Protein AF-G9FS18-F1 (afdb_monomer_lite)

Organism: Enterococcus faecium (NCBI:txid1352)

Foldseek 3Di:
DPDDQCALVNLVVLLVVLLCVLCVVVVVVVCVLCCQCPPVVHDDDPDDDFFVRNLVVLVVVLVSLVRSLCRSLVVLVVVCVVVVDCVRNVSNVVSNVVSVVVSVVSVVVSVVCVVPTGHDPPPPD

Structure (mmCIF, N/CA/C/O backbone):
data_AF-G9FS18-F1
#
_entry.id   AF-G9FS18-F1
#
loop_
_atom_site.group_PDB
_atom_site.id
_atom_site.type_symbol
_atom_site.label_atom_id
_atom_site.label_alt_id
_atom_site.label_comp_id
_atom_site.label_asym_id
_atom_site.label_entity_id
_atom_site.label_seq_id
_atom_site.pdbx_PDB_ins_code
_atom_site.Cartn_x
_atom_site.Cartn_y
_atom_site.Cartn_z
_atom_site.occupancy
_atom_site.B_iso_or_equiv
_atom_site.auth_seq_id
_atom_site.auth_comp_id
_atom_site.auth_asym_id
_atom_site.auth_atom_id
_atom_site.pdbx_PDB_model_num
ATOM 1 N N . MET A 1 1 ? 26.542 5.536 -26.018 1.00 36.78 1 MET A N 1
ATOM 2 C CA . MET A 1 1 ? 25.789 5.868 -24.787 1.00 36.78 1 MET A CA 1
ATOM 3 C C . MET A 1 1 ? 25.544 4.565 -24.049 1.00 36.78 1 MET A C 1
ATOM 5 O O . MET A 1 1 ? 24.843 3.717 -24.581 1.00 36.78 1 MET A O 1
ATOM 9 N N . ASN A 1 2 ? 26.198 4.351 -22.906 1.00 46.78 2 ASN A N 1
ATOM 10 C CA . ASN A 1 2 ? 26.086 3.102 -22.147 1.00 46.78 2 ASN A CA 1
ATOM 11 C C . ASN A 1 2 ? 24.679 3.015 -21.546 1.00 46.78 2 ASN A C 1
ATOM 13 O O . ASN A 1 2 ? 24.376 3.705 -20.576 1.00 46.78 2 ASN A O 1
ATOM 17 N N . GLY A 1 3 ? 23.795 2.237 -22.174 1.00 54.56 3 GLY A N 1
ATOM 18 C CA . GLY A 1 3 ? 22.431 2.044 -21.699 1.00 54.56 3 GLY A CA 1
ATOM 19 C C . GLY A 1 3 ? 22.445 1.296 -20.370 1.00 54.56 3 GLY A C 1
ATOM 20 O O . GLY A 1 3 ? 22.712 0.100 -20.346 1.00 54.56 3 GLY A O 1
ATOM 21 N N . ALA A 1 4 ? 22.154 1.991 -19.269 1.00 62.00 4 ALA A N 1
ATOM 22 C CA . ALA A 1 4 ? 22.033 1.370 -17.956 1.00 62.00 4 ALA A CA 1
ATOM 23 C C . ALA A 1 4 ? 20.945 0.283 -17.990 1.00 62.00 4 ALA A C 1
ATOM 25 O O . ALA A 1 4 ? 19.835 0.513 -18.476 1.00 62.00 4 ALA A O 1
ATOM 26 N N . THR A 1 5 ? 21.266 -0.925 -17.540 1.00 63.16 5 THR A N 1
ATOM 27 C CA . THR A 1 5 ? 20.298 -2.020 -17.407 1.00 63.16 5 THR A CA 1
ATOM 28 C C . THR A 1 5 ? 19.296 -1.668 -16.310 1.00 63.16 5 THR A C 1
ATOM 30 O O . THR A 1 5 ? 19.699 -1.296 -15.205 1.00 63.16 5 THR A O 1
ATOM 33 N N . ALA A 1 6 ? 17.995 -1.772 -16.596 1.00 66.00 6 ALA A N 1
ATOM 34 C CA . ALA A 1 6 ? 16.957 -1.523 -15.603 1.00 66.00 6 ALA A CA 1
ATOM 35 C C . ALA A 1 6 ? 16.918 -2.680 -14.596 1.00 66.00 6 ALA A C 1
ATOM 37 O O . ALA A 1 6 ? 16.221 -3.674 -14.761 1.00 66.00 6 ALA A O 1
ATOM 38 N N . ALA A 1 7 ? 17.725 -2.550 -13.546 1.00 75.94 7 ALA A N 1
ATOM 39 C CA . ALA A 1 7 ? 17.814 -3.529 -12.472 1.00 75.94 7 ALA A CA 1
ATOM 40 C C . ALA A 1 7 ? 16.684 -3.363 -11.440 1.00 75.94 7 ALA A C 1
ATOM 42 O O . ALA A 1 7 ? 16.104 -2.284 -11.298 1.00 75.94 7 ALA A O 1
ATOM 43 N N . THR A 1 8 ? 16.451 -4.407 -10.642 1.00 81.88 8 THR A N 1
ATOM 44 C CA . THR A 1 8 ? 15.438 -4.477 -9.573 1.00 81.88 8 THR A CA 1
ATOM 45 C C . THR A 1 8 ? 15.358 -3.240 -8.661 1.00 81.88 8 THR A C 1
ATOM 47 O O . THR A 1 8 ? 14.240 -2.814 -8.370 1.00 81.88 8 THR A O 1
ATOM 50 N N . PRO A 1 9 ? 16.468 -2.588 -8.244 1.00 87.12 9 PRO A N 1
ATOM 51 C CA . PRO A 1 9 ? 16.389 -1.372 -7.429 1.00 87.12 9 PRO A CA 1
ATOM 52 C C . PRO A 1 9 ? 15.620 -0.221 -8.094 1.00 87.12 9 PRO A C 1
ATOM 54 O O . PRO A 1 9 ? 14.883 0.492 -7.416 1.00 87.12 9 PRO A O 1
ATOM 57 N N . HIS A 1 10 ? 15.729 -0.063 -9.417 1.00 84.75 10 HIS A N 1
ATOM 58 C CA . HIS A 1 10 ? 14.986 0.962 -10.160 1.00 84.75 10 HIS A CA 1
ATOM 59 C C . HIS A 1 10 ? 13.488 0.660 -10.162 1.00 84.75 10 HIS A C 1
ATOM 61 O O . HIS A 1 10 ? 12.668 1.566 -10.023 1.00 84.75 10 HIS A O 1
ATOM 67 N N . ALA A 1 11 ? 13.131 -0.622 -10.271 1.00 89.75 11 ALA A N 1
ATOM 68 C CA . ALA A 1 11 ? 11.740 -1.038 -10.221 1.00 89.75 11 ALA A CA 1
ATOM 69 C C . ALA A 1 11 ? 11.127 -0.782 -8.833 1.00 89.75 11 ALA A C 1
ATOM 71 O O . ALA A 1 11 ? 10.048 -0.203 -8.721 1.00 89.75 11 ALA A O 1
ATOM 72 N N . ILE A 1 12 ? 11.862 -1.122 -7.770 1.00 93.44 12 ILE A N 1
ATOM 73 C CA . ILE A 1 12 ? 11.459 -0.859 -6.380 1.00 93.44 12 ILE A CA 1
ATOM 74 C C . ILE A 1 12 ? 11.326 0.648 -6.114 1.00 93.44 12 ILE A C 1
ATOM 76 O O . ILE A 1 12 ? 10.409 1.062 -5.405 1.00 93.44 12 ILE A O 1
ATOM 80 N N . ALA A 1 13 ? 12.179 1.488 -6.706 1.00 94.38 13 ALA A N 1
ATOM 81 C CA . ALA A 1 13 ? 12.076 2.939 -6.560 1.00 94.38 13 ALA A CA 1
ATOM 82 C C . ALA A 1 13 ? 10.734 3.485 -7.081 1.00 94.38 13 ALA A C 1
ATOM 84 O O . ALA A 1 13 ? 10.121 4.325 -6.422 1.00 94.38 13 ALA A O 1
ATOM 85 N N . ALA A 1 14 ? 10.225 2.977 -8.209 1.00 94.62 14 ALA A N 1
ATOM 86 C CA . ALA A 1 14 ? 8.912 3.375 -8.726 1.00 94.62 14 ALA A CA 1
ATOM 87 C C . ALA A 1 14 ? 7.764 2.979 -7.774 1.00 94.62 14 ALA A C 1
ATOM 89 O O . ALA A 1 14 ? 6.833 3.762 -7.551 1.00 94.62 14 ALA A O 1
ATOM 90 N N . VAL A 1 15 ? 7.856 1.795 -7.156 1.00 96.69 15 VAL A N 1
ATOM 91 C CA . VAL A 1 15 ? 6.920 1.354 -6.106 1.00 96.69 15 VAL A CA 1
ATOM 92 C C . VAL A 1 15 ? 6.981 2.306 -4.909 1.00 96.69 15 VAL A C 1
ATOM 94 O O . VAL A 1 15 ? 5.956 2.809 -4.456 1.00 96.69 15 VAL A O 1
ATOM 97 N N . TYR A 1 16 ? 8.183 2.622 -4.429 1.00 96.88 16 TYR A N 1
ATOM 98 C CA . TYR A 1 16 ? 8.371 3.519 -3.290 1.00 96.88 16 TYR A CA 1
ATOM 99 C C . TYR A 1 16 ? 7.804 4.921 -3.545 1.00 96.88 16 TYR A C 1
ATOM 101 O O . TYR A 1 16 ? 7.094 5.462 -2.694 1.00 96.88 16 TYR A O 1
ATOM 109 N N . ILE A 1 17 ? 8.081 5.503 -4.717 1.00 96.94 17 ILE A N 1
ATOM 110 C CA . ILE A 1 17 ? 7.609 6.843 -5.091 1.00 96.94 17 ILE A CA 1
ATOM 111 C C . ILE A 1 17 ? 6.081 6.880 -5.142 1.00 96.94 17 ILE A C 1
ATOM 113 O O . ILE A 1 17 ? 5.469 7.757 -4.535 1.00 96.94 17 ILE A O 1
ATOM 117 N N . SER A 1 18 ? 5.458 5.921 -5.827 1.00 97.69 18 SER A N 1
ATOM 118 C CA . SER A 1 18 ? 3.997 5.873 -5.965 1.00 97.69 18 SER A CA 1
ATOM 119 C C . SER A 1 18 ? 3.288 5.660 -4.623 1.00 97.69 18 SER A C 1
ATOM 121 O O . SER A 1 18 ? 2.336 6.380 -4.316 1.00 97.69 18 SER A O 1
ATOM 123 N N . VAL A 1 19 ? 3.786 4.753 -3.775 1.00 97.81 19 VAL A N 1
ATOM 124 C CA . VAL A 1 19 ? 3.248 4.543 -2.421 1.00 97.81 19 VAL A CA 1
ATOM 125 C C . VAL A 1 19 ? 3.409 5.797 -1.566 1.00 97.81 19 VAL A C 1
ATOM 127 O O . VAL A 1 19 ? 2.443 6.232 -0.937 1.00 97.81 19 VAL A O 1
ATOM 130 N N . SER A 1 20 ? 4.589 6.419 -1.575 1.00 97.50 20 SER A N 1
ATOM 131 C CA . SER A 1 20 ? 4.851 7.644 -0.810 1.00 97.50 20 SER A CA 1
ATOM 132 C C . SER A 1 20 ? 3.936 8.790 -1.242 1.00 97.50 20 SER A C 1
ATOM 134 O O . SER A 1 20 ? 3.383 9.489 -0.393 1.00 97.50 20 SER A O 1
ATOM 136 N N . LEU A 1 21 ? 3.722 8.947 -2.550 1.00 97.94 21 LEU A N 1
ATOM 137 C CA . LEU A 1 21 ? 2.859 9.981 -3.115 1.00 97.94 21 LEU A CA 1
ATOM 138 C C . LEU A 1 21 ? 1.402 9.824 -2.656 1.00 97.94 21 LEU A C 1
ATOM 140 O O . LEU A 1 21 ? 0.782 10.789 -2.215 1.00 97.94 21 LEU A O 1
ATOM 144 N N . VAL A 1 22 ? 0.855 8.610 -2.731 1.00 98.12 22 VAL A N 1
ATOM 145 C CA . VAL A 1 22 ? -0.564 8.364 -2.434 1.00 98.12 22 VAL A CA 1
ATOM 146 C C . VAL A 1 22 ? -0.838 8.294 -0.929 1.00 98.12 22 VAL A C 1
ATOM 148 O O . VAL A 1 22 ? -1.853 8.810 -0.450 1.00 98.12 22 VAL A O 1
ATOM 151 N N . PHE A 1 23 ? 0.048 7.662 -0.154 1.00 96.88 23 PHE A N 1
ATOM 152 C CA . PHE A 1 23 ? -0.152 7.476 1.286 1.00 96.88 23 PHE A CA 1
ATOM 153 C C . PHE A 1 23 ? 0.387 8.625 2.139 1.00 96.88 23 PHE A C 1
ATOM 155 O O . PHE A 1 23 ? -0.033 8.737 3.295 1.00 96.88 23 PHE A O 1
ATOM 162 N N . GLY A 1 24 ? 1.250 9.490 1.595 1.00 95.94 24 GLY A N 1
ATOM 163 C CA . GLY A 1 24 ? 2.030 10.478 2.344 1.00 95.94 24 GLY A CA 1
ATOM 164 C C . GLY A 1 24 ? 1.211 11.289 3.344 1.00 95.94 24 GLY A C 1
ATOM 165 O O . GLY A 1 24 ? 1.475 11.237 4.545 1.00 95.94 24 GLY A O 1
ATOM 166 N N . LYS A 1 25 ? 0.142 11.960 2.894 1.00 94.81 25 LYS A N 1
ATOM 167 C CA . LYS A 1 25 ? -0.678 12.787 3.795 1.00 94.81 25 LYS A CA 1
ATOM 168 C C . LYS A 1 25 ? -1.350 11.976 4.907 1.00 94.81 25 LYS A C 1
ATOM 170 O O . LYS A 1 25 ? -1.408 12.432 6.045 1.00 94.81 25 LYS A O 1
ATOM 175 N N . SER A 1 26 ? -1.846 10.775 4.602 1.00 94.06 26 SER A N 1
ATOM 176 C CA . SER A 1 26 ? -2.432 9.909 5.635 1.00 94.06 26 SER A CA 1
ATOM 177 C C . SER A 1 26 ? -1.403 9.365 6.611 1.00 94.06 26 SER A C 1
ATOM 179 O O . SER A 1 26 ? -1.726 9.233 7.784 1.00 94.06 26 SER A O 1
ATOM 181 N N . MET A 1 27 ? -0.194 9.057 6.143 1.00 95.31 27 MET A N 1
ATOM 182 C CA . MET A 1 27 ? 0.880 8.555 6.991 1.00 95.31 27 MET A CA 1
ATOM 183 C C . MET A 1 27 ? 1.365 9.636 7.961 1.00 95.31 27 MET A C 1
ATOM 185 O O . MET A 1 27 ? 1.560 9.335 9.132 1.00 95.31 27 MET A O 1
ATOM 189 N N . ILE A 1 28 ? 1.463 10.890 7.502 1.00 96.12 28 ILE A N 1
ATOM 190 C CA . ILE A 1 28 ? 1.779 12.046 8.355 1.00 96.12 28 ILE A CA 1
ATOM 191 C C . ILE A 1 28 ? 0.708 12.219 9.433 1.00 96.12 28 ILE A C 1
ATOM 193 O O . ILE A 1 28 ? 1.019 12.123 10.611 1.00 96.12 28 ILE A O 1
ATOM 197 N N . ASN A 1 29 ? -0.567 12.354 9.050 1.00 94.69 29 ASN A N 1
ATOM 198 C CA . ASN A 1 29 ? -1.649 12.541 10.025 1.00 94.69 29 ASN A CA 1
ATOM 199 C C . ASN A 1 29 ? -1.720 11.393 11.051 1.00 94.69 29 ASN A C 1
ATOM 201 O O . ASN A 1 29 ? -2.001 11.604 12.225 1.00 94.69 29 ASN A O 1
ATOM 205 N N . TRP A 1 30 ? -1.483 10.162 10.596 1.00 94.38 30 TRP A N 1
ATOM 206 C CA . TRP A 1 30 ? -1.433 8.980 11.450 1.00 94.38 30 TRP A CA 1
ATOM 207 C C . TRP A 1 30 ? -0.256 9.017 12.428 1.00 94.38 30 TRP A C 1
ATOM 209 O O . TRP A 1 30 ? -0.401 8.580 13.570 1.00 94.38 30 TRP A O 1
ATOM 219 N N . ALA A 1 31 ? 0.901 9.511 11.982 1.00 95.12 31 ALA A N 1
ATOM 220 C CA . ALA A 1 31 ? 2.095 9.621 12.806 1.00 95.12 31 ALA A CA 1
ATOM 221 C C . ALA A 1 31 ? 1.914 10.717 13.853 1.00 95.12 31 ALA A C 1
ATOM 223 O O . ALA A 1 31 ? 2.192 10.466 15.021 1.00 95.12 31 ALA A O 1
ATOM 224 N N . ASP A 1 32 ? 1.366 11.866 13.455 1.00 94.62 32 ASP A N 1
ATOM 225 C CA . ASP A 1 32 ? 1.091 13.002 14.335 1.00 94.62 32 ASP A CA 1
ATOM 226 C C . ASP A 1 32 ? 0.140 12.607 15.475 1.00 94.62 32 ASP A C 1
ATOM 228 O O . ASP A 1 32 ? 0.456 12.813 16.648 1.00 94.62 32 ASP A O 1
ATOM 232 N N . ASP A 1 33 ? -0.984 11.954 15.151 1.00 93.44 33 ASP A N 1
ATOM 233 C CA . ASP A 1 33 ? -1.979 11.496 16.135 1.00 93.44 33 ASP A CA 1
ATOM 234 C C . ASP A 1 33 ? -1.375 10.499 17.144 1.00 93.44 33 ASP A C 1
ATOM 236 O O . ASP A 1 33 ? -1.533 10.611 18.364 1.00 93.44 33 ASP A O 1
ATOM 240 N N . ARG A 1 34 ? -0.593 9.533 16.649 1.00 93.75 34 ARG A N 1
ATOM 241 C CA . ARG A 1 34 ? 0.059 8.525 17.497 1.00 93.75 34 ARG A CA 1
ATOM 242 C C . ARG A 1 34 ? 1.186 9.107 18.330 1.00 93.75 34 ARG A C 1
ATOM 244 O O . ARG A 1 34 ? 1.350 8.703 19.478 1.00 93.75 34 ARG A O 1
ATOM 251 N N . PHE A 1 35 ? 1.969 10.017 17.771 1.00 94.56 35 PHE A N 1
ATOM 252 C CA . PHE A 1 35 ? 3.053 10.669 18.486 1.00 94.56 35 PHE A CA 1
ATOM 253 C C . PHE A 1 35 ? 2.507 11.533 19.625 1.00 94.56 35 PHE A C 1
ATOM 255 O O . PHE A 1 35 ? 2.997 11.427 20.753 1.00 94.56 35 PHE A O 1
ATOM 262 N N . GLY A 1 36 ? 1.435 12.288 19.358 1.00 95.19 36 GLY A N 1
ATOM 263 C CA . GLY A 1 36 ? 0.684 13.039 20.363 1.00 95.19 36 GLY A CA 1
ATOM 264 C C . GLY A 1 36 ? 0.304 12.165 21.557 1.00 95.19 36 GLY A C 1
ATOM 265 O O . GLY A 1 36 ? 0.711 12.438 22.688 1.00 95.19 36 GLY A O 1
ATOM 266 N N . TYR A 1 37 ? -0.374 11.046 21.303 1.00 93.75 37 TYR A N 1
ATOM 267 C CA . TYR A 1 37 ? -0.838 10.169 22.376 1.00 93.75 37 TYR A CA 1
ATOM 268 C C . TYR A 1 37 ? 0.281 9.361 23.059 1.00 93.75 37 TYR A C 1
ATOM 270 O O . TYR A 1 37 ? 0.369 9.317 24.287 1.00 93.75 37 TYR A O 1
ATOM 278 N N . TYR A 1 38 ? 1.144 8.682 22.295 1.00 94.19 38 TYR A N 1
ATOM 279 C CA . TYR A 1 38 ? 2.088 7.710 22.859 1.00 94.19 38 TYR A CA 1
ATOM 280 C C . TYR A 1 38 ? 3.356 8.344 23.427 1.00 94.19 38 TYR A C 1
ATOM 282 O O . TYR A 1 38 ? 3.823 7.879 24.472 1.00 94.19 38 TYR A O 1
ATOM 290 N N . VAL A 1 39 ? 3.891 9.375 22.766 1.00 95.31 39 VAL A N 1
ATOM 291 C CA . VAL A 1 39 ? 5.162 10.017 23.133 1.00 95.31 39 VAL A CA 1
ATOM 292 C C . VAL A 1 39 ? 4.905 11.269 23.958 1.00 95.31 39 VAL A C 1
ATOM 294 O O . VAL A 1 39 ? 5.398 11.369 25.076 1.00 95.31 39 VAL A O 1
ATOM 297 N N . MET A 1 40 ? 4.082 12.184 23.441 1.00 95.56 40 MET A N 1
ATOM 298 C CA . MET A 1 40 ? 3.799 13.457 24.109 1.00 95.56 40 MET A CA 1
ATOM 299 C C . MET A 1 40 ? 2.783 13.334 25.252 1.00 95.56 40 MET A C 1
ATOM 301 O O . MET A 1 40 ? 2.664 14.264 26.045 1.00 95.56 40 MET A O 1
ATOM 305 N N . LYS A 1 41 ? 2.071 12.199 25.362 1.00 93.69 41 LYS A N 1
ATOM 306 C CA . LYS A 1 41 ? 0.990 11.962 26.343 1.00 93.69 41 LYS A CA 1
ATOM 307 C C . LYS A 1 41 ? -0.107 13.032 26.289 1.00 93.69 41 LYS A C 1
ATOM 309 O O . LYS A 1 41 ? -0.697 13.384 27.307 1.00 93.69 41 LYS A O 1
ATOM 314 N N . GLN A 1 42 ? -0.374 13.542 25.092 1.00 90.19 42 GLN A N 1
ATOM 315 C CA . GLN A 1 42 ? -1.351 14.587 24.815 1.00 90.19 42 GLN A CA 1
ATOM 316 C C . GLN A 1 42 ? -2.487 14.040 23.946 1.00 90.19 42 GLN A C 1
ATOM 318 O O . GLN A 1 42 ? -2.268 13.229 23.048 1.00 90.19 42 GLN A O 1
ATOM 323 N N . GLY A 1 43 ? -3.703 14.526 24.196 1.00 86.56 43 GLY A N 1
ATOM 324 C CA . GLY A 1 43 ? -4.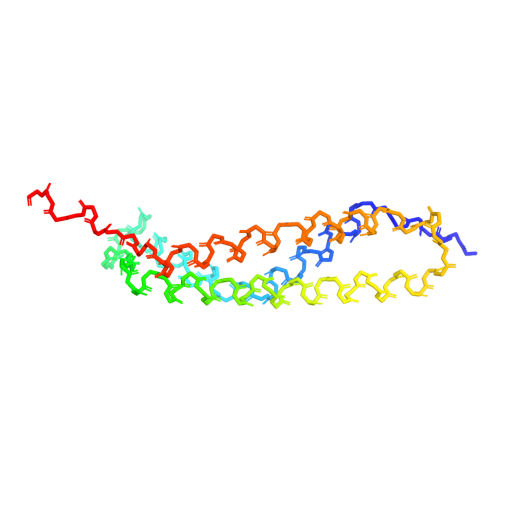887 14.167 23.417 1.00 86.56 43 GLY A CA 1
ATOM 325 C C . GLY A 1 43 ? -5.508 12.802 23.767 1.00 86.56 43 GLY A C 1
ATOM 326 O O . GLY A 1 43 ? -4.991 12.055 24.602 1.00 86.56 43 GLY A O 1
ATOM 327 N N . PRO A 1 44 ? -6.673 12.489 23.171 1.00 88.75 44 PRO A N 1
ATOM 328 C CA . PRO A 1 44 ? -7.381 11.232 23.396 1.00 88.75 44 PRO A CA 1
ATOM 329 C C . PRO A 1 44 ? -6.687 10.040 22.712 1.00 88.75 44 PRO A C 1
ATOM 331 O O . PRO A 1 44 ? -5.887 10.200 21.795 1.00 88.75 44 PRO A O 1
ATOM 334 N N . LYS A 1 45 ? -7.028 8.815 23.139 1.00 88.75 45 LYS A N 1
ATOM 335 C CA . LYS A 1 45 ? -6.544 7.568 22.515 1.00 88.75 45 LYS A CA 1
ATOM 336 C C . LYS A 1 45 ? -6.933 7.541 21.022 1.00 88.75 45 LYS A C 1
ATOM 338 O O . LYS A 1 45 ? -8.120 7.721 20.735 1.00 88.75 45 LYS A O 1
ATOM 343 N N . PRO A 1 46 ? -5.997 7.241 20.095 1.00 89.31 46 PRO A N 1
ATOM 344 C CA . PRO A 1 46 ? -6.276 7.161 18.664 1.00 89.31 46 PRO A CA 1
ATOM 345 C C . PRO A 1 46 ? -7.477 6.270 18.357 1.00 89.31 46 PRO A C 1
ATOM 347 O O . PRO A 1 46 ? -7.547 5.118 18.809 1.00 89.31 46 PRO A O 1
ATOM 350 N N . TYR A 1 47 ? -8.418 6.802 17.577 1.00 87.25 47 TYR A N 1
ATOM 351 C CA . TYR A 1 47 ? -9.649 6.102 17.227 1.00 87.25 47 TYR A CA 1
ATOM 352 C C . TYR A 1 47 ? -9.347 4.814 16.451 1.00 87.25 47 TYR A C 1
ATOM 354 O O . TYR A 1 47 ? -8.641 4.817 15.440 1.00 87.25 47 TYR A O 1
ATOM 362 N N . LYS A 1 48 ? -9.925 3.700 16.910 1.00 86.81 48 LYS A N 1
ATOM 363 C CA . LYS A 1 48 ? -9.864 2.407 16.224 1.00 86.81 48 LYS A CA 1
ATOM 364 C C . LYS A 1 48 ? -11.263 2.055 15.716 1.00 86.81 48 LYS A C 1
ATOM 366 O O . LYS A 1 48 ? -12.121 1.723 16.532 1.00 86.81 48 LYS A O 1
ATOM 371 N N . PRO A 1 49 ? -11.521 2.143 14.398 1.00 88.12 49 PRO A N 1
ATOM 372 C CA . PRO A 1 49 ? -12.818 1.775 13.855 1.00 88.12 49 PRO A CA 1
ATOM 373 C C . PRO A 1 49 ? -13.047 0.272 14.014 1.00 88.12 49 PRO A C 1
ATOM 375 O O . PRO A 1 49 ? -12.099 -0.509 13.970 1.00 88.12 49 PRO A O 1
ATOM 378 N N . VAL A 1 50 ? -14.308 -0.130 14.158 1.00 90.31 50 VAL A N 1
ATOM 379 C CA . VAL A 1 50 ? -14.724 -1.528 14.380 1.00 90.31 50 VAL A CA 1
ATOM 380 C C . VAL A 1 50 ? -15.957 -1.873 13.553 1.00 90.31 50 VAL A C 1
ATOM 382 O O . VAL A 1 50 ? -16.645 -0.981 13.047 1.00 90.31 50 VAL A O 1
ATOM 385 N N . GLY A 1 51 ? -16.209 -3.168 13.350 1.00 91.94 51 GLY A N 1
ATOM 386 C CA . GLY A 1 51 ? -17.308 -3.656 12.521 1.00 91.94 51 GLY A CA 1
ATOM 387 C C . GLY A 1 51 ? -17.294 -3.060 11.111 1.00 91.94 51 GLY A C 1
ATOM 388 O O . GLY A 1 51 ? -16.276 -3.041 10.413 1.00 91.94 51 GLY A O 1
ATOM 389 N N . LEU A 1 52 ? -18.438 -2.529 10.679 1.00 91.75 52 LEU A N 1
ATOM 390 C CA . LEU A 1 52 ? -18.573 -1.950 9.342 1.00 91.75 52 LEU A CA 1
ATOM 391 C C . LEU A 1 52 ? -17.729 -0.678 9.154 1.00 91.75 52 LEU A C 1
ATOM 393 O O . LEU A 1 52 ? -17.253 -0.415 8.049 1.00 91.75 52 LEU A O 1
ATOM 397 N N . ALA A 1 53 ? -17.504 0.103 10.216 1.00 93.12 53 ALA A N 1
ATOM 398 C CA . ALA A 1 53 ? -16.648 1.286 10.141 1.00 93.12 53 ALA A CA 1
ATOM 399 C C . ALA A 1 53 ? -15.193 0.898 9.843 1.00 93.12 53 ALA A C 1
ATOM 401 O O . ALA A 1 53 ? -14.537 1.565 9.041 1.00 93.12 53 ALA A O 1
ATOM 402 N N . TYR A 1 54 ? -14.713 -0.210 10.424 1.00 93.94 54 TYR A N 1
ATOM 403 C CA . TYR A 1 54 ? -13.393 -0.762 10.109 1.00 93.94 54 TYR A CA 1
ATOM 404 C C . TYR A 1 54 ? -13.309 -1.156 8.639 1.00 93.94 54 TYR A C 1
ATOM 406 O O . TYR A 1 54 ? -12.393 -0.734 7.944 1.00 93.94 54 TYR A O 1
ATOM 414 N N . SER A 1 55 ? -14.312 -1.887 8.155 1.00 94.56 55 SER A N 1
ATOM 415 C CA . SER A 1 55 ? -14.373 -2.379 6.773 1.00 94.56 55 SER A CA 1
ATOM 416 C C . SER A 1 55 ? -14.340 -1.229 5.761 1.00 94.56 55 SER A C 1
ATOM 418 O O . SER A 1 55 ? -13.538 -1.230 4.830 1.00 94.56 55 SER A O 1
ATOM 420 N N . LYS A 1 56 ? -15.129 -0.169 5.996 1.00 95.69 56 LYS A N 1
ATOM 421 C CA . LYS A 1 56 ? -15.101 1.058 5.181 1.00 95.69 56 LYS A CA 1
ATOM 422 C C . LYS A 1 56 ? -13.753 1.774 5.249 1.00 95.69 56 LYS A C 1
ATOM 424 O O . LYS A 1 56 ? -13.291 2.306 4.242 1.00 95.69 56 LYS A O 1
ATOM 429 N N . ASN A 1 57 ? -13.131 1.827 6.425 1.00 94.81 57 ASN A N 1
ATOM 430 C CA . ASN A 1 57 ? -11.814 2.435 6.579 1.00 94.81 57 ASN A CA 1
ATOM 431 C C . ASN A 1 57 ? -10.728 1.632 5.845 1.00 94.81 57 ASN A C 1
ATOM 433 O O . ASN A 1 57 ? -9.897 2.223 5.162 1.00 94.81 57 ASN A O 1
ATOM 437 N N . TYR A 1 58 ? -10.777 0.300 5.922 1.00 96.00 58 TYR A N 1
ATOM 438 C CA . TYR A 1 58 ? -9.881 -0.588 5.187 1.00 96.00 58 TYR A CA 1
ATOM 439 C C . TYR A 1 58 ? -10.053 -0.420 3.675 1.00 96.00 58 TYR A C 1
ATOM 441 O O . TYR A 1 58 ? -9.065 -0.234 2.975 1.00 96.00 58 TYR A O 1
ATOM 449 N N . ALA A 1 59 ? -11.293 -0.360 3.178 1.00 96.88 59 ALA A N 1
ATOM 450 C CA . ALA A 1 59 ? -11.573 -0.126 1.760 1.00 96.88 59 ALA A CA 1
ATOM 451 C C . ALA A 1 59 ? -10.942 1.173 1.236 1.00 96.88 59 ALA A C 1
ATOM 453 O O . ALA A 1 59 ? -10.412 1.202 0.130 1.00 96.88 59 ALA A O 1
ATOM 454 N N . LYS A 1 60 ? -10.939 2.251 2.035 1.00 96.75 60 LYS A N 1
ATOM 455 C CA . LYS A 1 60 ? -10.245 3.498 1.669 1.00 96.75 60 LYS A CA 1
ATOM 456 C C . LYS A 1 60 ? -8.733 3.297 1.538 1.00 96.75 60 LYS A C 1
ATOM 458 O O . LYS A 1 60 ? -8.125 3.877 0.642 1.00 96.75 60 LYS A O 1
ATOM 463 N N . SER A 1 61 ? -8.128 2.504 2.419 1.00 96.50 61 SER A N 1
ATOM 464 C CA . SER A 1 61 ? -6.706 2.150 2.328 1.00 96.50 61 SER A CA 1
ATOM 465 C C . SER A 1 61 ? -6.418 1.251 1.125 1.00 96.50 61 SER A C 1
ATOM 467 O O . SER A 1 61 ? -5.435 1.485 0.430 1.00 96.50 61 SER A O 1
ATOM 469 N N . TRP A 1 62 ? -7.299 0.296 0.825 1.00 97.94 62 TRP A N 1
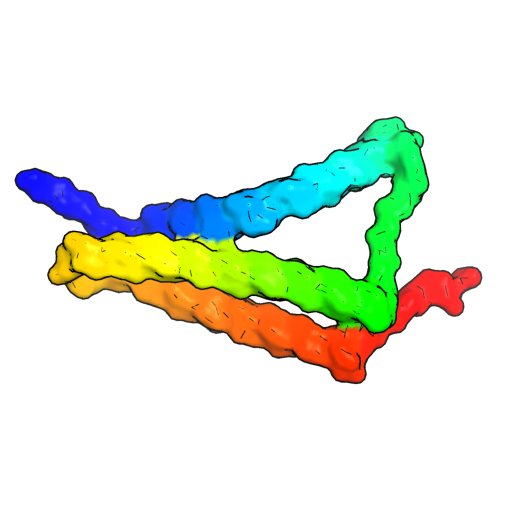ATOM 470 C CA . TRP A 1 62 ? -7.196 -0.544 -0.367 1.00 97.94 62 TRP A CA 1
ATOM 471 C C . TRP A 1 62 ? -7.291 0.284 -1.658 1.00 97.94 62 TRP A C 1
ATOM 473 O O . TRP A 1 62 ? -6.459 0.136 -2.546 1.00 97.94 62 TRP A O 1
ATOM 483 N N . LEU A 1 63 ? -8.223 1.243 -1.742 1.00 98.19 63 LEU A N 1
ATOM 484 C CA . LEU A 1 63 ? -8.320 2.160 -2.888 1.00 98.19 63 LEU A CA 1
ATOM 485 C C . LEU A 1 63 ? -7.038 2.979 -3.087 1.00 98.19 63 LEU A C 1
ATOM 487 O O . LEU A 1 63 ? -6.616 3.205 -4.219 1.00 98.19 63 LEU A O 1
ATOM 491 N N . LYS A 1 64 ? -6.392 3.401 -1.994 1.00 98.25 64 LYS A N 1
ATOM 492 C CA . LYS A 1 64 ? -5.071 4.038 -2.061 1.00 98.25 64 LYS A CA 1
ATOM 493 C C . LYS A 1 64 ? -4.005 3.072 -2.567 1.00 98.25 64 LYS A C 1
ATOM 495 O O . LYS A 1 64 ? -3.204 3.462 -3.404 1.00 98.25 64 LYS A O 1
ATOM 500 N N . HIS A 1 65 ? -4.003 1.824 -2.107 1.00 98.31 65 HIS A N 1
ATOM 501 C CA . HIS A 1 65 ? -3.064 0.812 -2.586 1.00 98.31 65 HIS A CA 1
ATOM 502 C C . HIS A 1 65 ? -3.235 0.548 -4.088 1.00 98.31 65 HIS A C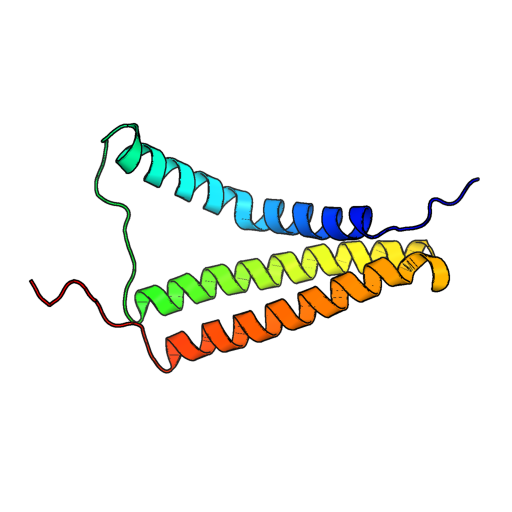 1
ATOM 504 O O . HIS A 1 65 ? -2.245 0.537 -4.817 1.00 98.31 65 HIS A O 1
ATOM 510 N N . LEU A 1 66 ? -4.480 0.454 -4.565 1.00 98.50 66 LEU A N 1
ATOM 511 C CA . LEU A 1 66 ? -4.798 0.346 -5.987 1.00 98.50 66 LEU A CA 1
ATOM 512 C C . LEU A 1 66 ? -4.308 1.569 -6.777 1.00 98.50 66 LEU A C 1
ATOM 514 O O . LEU A 1 66 ? -3.699 1.412 -7.831 1.00 98.50 66 LEU A O 1
ATOM 518 N N . LEU A 1 67 ? -4.529 2.785 -6.270 1.00 98.38 67 LEU A N 1
ATOM 519 C CA . LEU A 1 67 ? -4.042 4.002 -6.923 1.00 98.38 67 LEU A CA 1
ATOM 520 C C . LEU A 1 67 ? -2.507 4.036 -6.992 1.00 98.38 67 LEU A C 1
ATOM 522 O O . LEU A 1 67 ? -1.953 4.360 -8.042 1.00 98.38 67 LEU A O 1
ATOM 526 N N . SER A 1 68 ? -1.816 3.653 -5.913 1.00 98.25 68 SER A N 1
ATOM 527 C CA . SER A 1 68 ? -0.354 3.509 -5.909 1.00 98.25 68 SER A CA 1
ATOM 528 C C . SER A 1 68 ? 0.102 2.495 -6.948 1.00 98.25 68 SER A C 1
ATOM 530 O O . SER A 1 68 ? 1.033 2.774 -7.696 1.00 98.25 68 SER A O 1
ATOM 532 N N 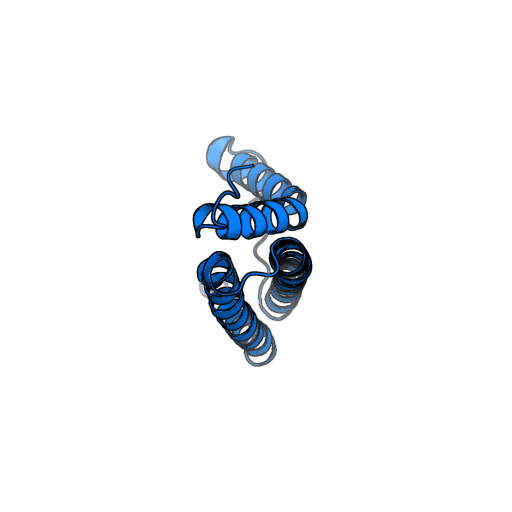. TYR A 1 69 ? -0.574 1.348 -7.028 1.00 98.38 69 TYR A N 1
ATOM 533 C CA . TYR A 1 69 ? -0.290 0.312 -8.014 1.00 98.38 69 TYR A CA 1
ATOM 534 C C . TYR A 1 69 ? -0.427 0.846 -9.445 1.00 98.38 69 TYR A C 1
ATOM 536 O O . TYR A 1 69 ? 0.488 0.669 -10.245 1.00 98.38 69 TYR A O 1
ATOM 544 N N . ILE A 1 70 ? -1.507 1.568 -9.763 1.00 98.38 70 ILE A N 1
ATOM 545 C CA . ILE A 1 70 ? -1.717 2.162 -11.095 1.00 98.38 70 ILE A CA 1
ATOM 546 C C . ILE A 1 70 ? -0.592 3.145 -11.443 1.00 98.38 70 ILE A C 1
ATOM 548 O O . ILE A 1 70 ? -0.028 3.076 -12.533 1.00 98.38 70 ILE A O 1
ATOM 552 N N . ILE A 1 71 ? -0.227 4.036 -10.517 1.00 98.19 71 ILE A N 1
ATOM 553 C CA . ILE A 1 71 ? 0.836 5.026 -10.750 1.00 98.19 71 ILE A CA 1
ATOM 554 C C . ILE A 1 71 ? 2.193 4.330 -10.905 1.00 98.19 71 ILE A C 1
ATOM 556 O O . ILE A 1 71 ? 2.928 4.603 -11.852 1.00 98.19 71 ILE A O 1
ATOM 560 N N . GLY A 1 72 ? 2.530 3.421 -9.991 1.00 97.12 72 GLY A N 1
ATOM 561 C CA . GLY A 1 72 ? 3.821 2.743 -9.974 1.00 97.12 72 GLY A CA 1
ATOM 562 C C . GLY A 1 72 ? 4.014 1.832 -11.184 1.00 97.12 72 GLY A C 1
ATOM 563 O O . GLY A 1 72 ? 5.027 1.938 -11.870 1.00 97.12 72 GLY A O 1
ATOM 564 N N . THR A 1 73 ? 3.028 0.994 -11.512 1.00 96.62 73 THR A N 1
ATOM 565 C CA . THR A 1 73 ? 3.080 0.156 -12.723 1.00 96.62 73 THR A CA 1
ATOM 566 C C . THR A 1 73 ? 3.011 0.980 -14.006 1.00 96.62 73 THR A C 1
ATOM 568 O O . THR A 1 73 ? 3.646 0.603 -14.986 1.00 96.62 73 THR A O 1
ATOM 571 N N . GLY A 1 74 ? 2.327 2.129 -14.014 1.00 96.25 74 GLY A N 1
ATOM 572 C CA . GLY A 1 74 ? 2.358 3.074 -15.133 1.00 96.25 74 GLY A CA 1
ATOM 573 C C . GLY A 1 74 ? 3.763 3.624 -15.396 1.00 96.25 74 GLY A C 1
ATOM 574 O O . GLY A 1 74 ? 4.216 3.631 -16.540 1.00 96.25 74 GLY A O 1
ATOM 575 N N . ILE A 1 75 ? 4.491 4.006 -14.339 1.00 94.44 75 ILE A N 1
ATOM 576 C CA . ILE A 1 75 ? 5.898 4.431 -14.438 1.00 94.44 75 ILE A CA 1
ATOM 577 C C . ILE A 1 75 ? 6.772 3.284 -14.959 1.00 94.44 75 ILE A C 1
ATOM 579 O O . ILE A 1 75 ? 7.594 3.498 -15.849 1.00 94.44 75 ILE A O 1
ATOM 583 N N . LEU A 1 76 ? 6.595 2.066 -14.439 1.00 93.25 76 LEU A N 1
ATOM 584 C CA . LEU A 1 76 ? 7.372 0.906 -14.884 1.00 93.25 76 LEU A CA 1
ATOM 585 C C . LEU A 1 76 ? 7.117 0.581 -16.359 1.00 93.25 76 LEU A C 1
ATOM 587 O O . LEU A 1 76 ? 8.076 0.474 -17.116 1.00 93.25 76 LEU A O 1
ATOM 591 N N . HIS A 1 77 ? 5.858 0.509 -16.797 1.00 93.31 77 HIS A N 1
ATOM 592 C CA . HIS A 1 77 ? 5.522 0.274 -18.204 1.00 93.31 77 HIS A CA 1
ATOM 593 C C . HIS A 1 77 ? 6.058 1.370 -19.128 1.00 93.31 77 HIS A C 1
ATOM 595 O O . HIS A 1 77 ? 6.531 1.057 -20.218 1.00 93.31 77 HIS A O 1
ATOM 601 N N . LEU A 1 78 ? 6.044 2.637 -18.694 1.00 91.50 78 LEU A N 1
ATOM 602 C CA . LEU A 1 78 ? 6.657 3.727 -19.452 1.00 91.50 78 LEU A CA 1
ATOM 603 C C . LEU A 1 78 ? 8.160 3.488 -19.647 1.00 91.50 78 LEU A C 1
ATOM 605 O O . LEU A 1 78 ? 8.666 3.638 -20.755 1.00 91.50 78 LEU A O 1
ATOM 609 N N . ILE A 1 79 ? 8.876 3.076 -18.598 1.00 88.31 79 ILE A N 1
ATOM 610 C CA . ILE A 1 79 ? 10.311 2.783 -18.697 1.00 88.31 79 ILE A CA 1
ATOM 611 C C . ILE A 1 79 ? 10.566 1.564 -19.593 1.00 88.31 79 ILE A C 1
ATOM 613 O O . ILE A 1 79 ? 11.456 1.614 -20.440 1.00 88.31 79 ILE A O 1
ATOM 6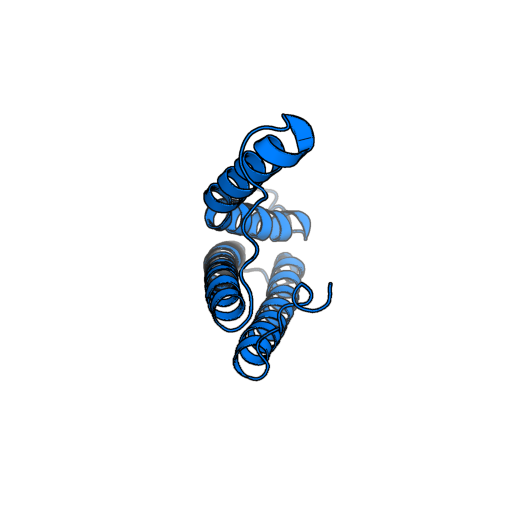17 N N . ILE A 1 80 ? 9.771 0.498 -19.455 1.00 88.69 80 ILE A N 1
ATOM 618 C CA . ILE A 1 80 ? 9.863 -0.696 -20.309 1.00 88.69 80 ILE A CA 1
ATOM 619 C C . ILE A 1 80 ? 9.695 -0.308 -21.783 1.00 88.69 80 ILE A C 1
ATOM 621 O O . ILE A 1 80 ? 10.511 -0.689 -22.624 1.00 88.69 80 ILE A O 1
ATOM 625 N N . PHE A 1 81 ? 8.678 0.506 -22.081 1.00 88.69 81 PHE A N 1
ATOM 626 C CA . PHE A 1 81 ? 8.402 1.007 -23.425 1.00 88.69 81 PHE A CA 1
ATOM 627 C C . PHE A 1 81 ? 9.562 1.839 -23.990 1.00 88.69 81 PHE A C 1
ATOM 629 O O . PHE A 1 81 ? 9.924 1.675 -25.152 1.00 88.69 81 PHE A O 1
ATOM 636 N N . LEU A 1 82 ? 10.182 2.695 -23.171 1.00 86.25 82 LEU A N 1
ATOM 637 C CA . LEU A 1 82 ? 11.319 3.524 -23.585 1.00 86.25 82 LEU A CA 1
ATOM 638 C C . LEU A 1 82 ? 12.606 2.719 -23.825 1.00 86.25 82 LEU A C 1
ATOM 640 O O . LEU A 1 82 ? 13.404 3.097 -24.680 1.00 86.25 82 LEU A O 1
ATOM 644 N N . ILE A 1 83 ? 12.835 1.635 -23.075 1.00 83.94 83 ILE A N 1
ATOM 645 C CA . ILE A 1 83 ? 14.033 0.790 -23.221 1.00 83.94 83 ILE A CA 1
ATOM 646 C C . ILE A 1 83 ? 13.931 -0.115 -24.457 1.00 83.94 83 ILE A C 1
ATOM 648 O O . ILE A 1 83 ? 14.943 -0.328 -25.123 1.00 83.94 83 ILE A O 1
ATOM 652 N N . ASN A 1 84 ? 12.730 -0.628 -24.756 1.00 78.50 84 ASN A N 1
ATOM 653 C CA . ASN A 1 84 ? 12.424 -1.492 -25.905 1.00 78.50 84 ASN A CA 1
ATOM 654 C C . ASN A 1 84 ? 13.373 -2.707 -26.072 1.00 78.50 84 ASN A C 1
ATOM 656 O O . ASN A 1 84 ? 13.673 -3.134 -27.186 1.00 78.50 84 ASN A O 1
ATOM 660 N N . ASP A 1 85 ? 13.848 -3.271 -24.958 1.00 76.94 85 ASP A N 1
ATOM 661 C CA . ASP A 1 85 ? 14.710 -4.457 -24.907 1.00 76.94 85 ASP A CA 1
ATOM 662 C C . ASP A 1 85 ? 14.279 -5.347 -23.737 1.00 76.94 85 ASP A C 1
ATOM 664 O O . ASP A 1 85 ? 14.531 -5.030 -22.571 1.00 76.94 85 ASP A O 1
ATOM 668 N N . LYS A 1 86 ? 13.637 -6.478 -24.058 1.00 71.38 86 LYS A N 1
ATOM 669 C CA . LYS A 1 86 ? 13.081 -7.409 -23.064 1.00 71.38 86 LYS A CA 1
ATOM 670 C C . LYS A 1 86 ? 14.134 -7.984 -22.118 1.00 71.38 86 LYS A C 1
ATOM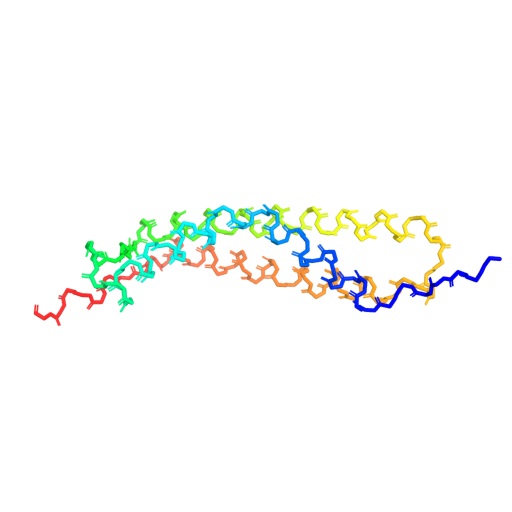 672 O O . LYS A 1 86 ? 13.841 -8.193 -20.946 1.00 71.38 86 LYS A O 1
ATOM 677 N N . SER A 1 87 ? 15.357 -8.214 -22.599 1.00 73.62 87 SER A N 1
ATOM 678 C CA . SER A 1 87 ? 16.432 -8.771 -21.765 1.00 73.62 87 SER A CA 1
ATOM 679 C C . SER A 1 87 ? 16.859 -7.808 -20.653 1.00 73.62 87 SER A C 1
ATOM 681 O O . SER A 1 87 ? 17.384 -8.220 -19.622 1.00 73.62 87 SER A O 1
ATOM 683 N N . ARG A 1 88 ? 16.593 -6.509 -20.836 1.00 74.88 88 ARG A N 1
ATOM 684 C CA . ARG A 1 88 ? 16.958 -5.443 -19.900 1.00 74.88 88 ARG A CA 1
ATOM 685 C C . ARG A 1 88 ? 15.815 -5.025 -18.980 1.00 74.88 88 ARG A C 1
ATOM 687 O O . ARG A 1 88 ? 16.063 -4.211 -18.093 1.00 74.88 88 ARG A O 1
ATOM 694 N N . THR A 1 89 ? 14.604 -5.556 -19.171 1.00 84.25 89 THR A N 1
ATOM 695 C CA . THR A 1 89 ? 13.395 -5.173 -18.417 1.00 84.25 89 THR A CA 1
ATOM 696 C C . THR A 1 89 ? 12.775 -6.301 -17.598 1.00 84.25 89 THR A C 1
ATOM 698 O O . THR A 1 89 ? 11.826 -6.047 -16.861 1.00 84.25 89 THR A O 1
ATOM 701 N N . GLU A 1 90 ? 13.328 -7.514 -17.642 1.00 85.81 90 GLU A N 1
ATOM 702 C CA . GLU A 1 90 ? 12.810 -8.683 -16.912 1.00 85.81 90 GLU A CA 1
ATOM 703 C C . GLU A 1 90 ? 12.613 -8.413 -15.407 1.00 85.81 90 GLU A C 1
ATOM 705 O O . GLU A 1 90 ? 11.620 -8.818 -14.802 1.00 85.81 90 GLU A O 1
ATOM 710 N N . ALA A 1 91 ? 13.519 -7.648 -14.790 1.00 87.25 91 ALA A N 1
ATOM 711 C CA . ALA A 1 91 ? 13.393 -7.256 -13.388 1.00 87.25 91 ALA A CA 1
ATOM 712 C C . ALA A 1 91 ? 12.144 -6.394 -13.114 1.00 87.25 91 ALA A C 1
ATOM 714 O O . ALA A 1 91 ? 11.551 -6.494 -12.040 1.00 87.25 91 ALA A O 1
ATOM 715 N N . MET A 1 92 ? 11.739 -5.551 -14.067 1.00 89.00 92 MET A N 1
ATOM 716 C CA . MET A 1 92 ? 10.545 -4.712 -13.951 1.00 89.00 92 MET A CA 1
ATOM 717 C C . MET A 1 92 ? 9.276 -5.552 -14.075 1.00 89.00 92 MET A C 1
ATOM 719 O O . MET A 1 92 ? 8.382 -5.410 -13.242 1.00 89.00 92 MET A O 1
ATOM 723 N N . ASP A 1 93 ? 9.237 -6.464 -15.049 1.00 90.44 93 ASP A N 1
ATOM 724 C CA . ASP A 1 93 ? 8.119 -7.393 -15.242 1.00 90.44 93 ASP A CA 1
ATOM 725 C C . ASP A 1 93 ? 7.895 -8.261 -13.995 1.00 90.44 93 ASP A C 1
ATOM 727 O O . ASP A 1 93 ? 6.766 -8.393 -13.518 1.00 90.44 93 ASP A O 1
ATOM 731 N N . ASN A 1 94 ? 8.975 -8.769 -13.390 1.00 92.94 94 ASN A N 1
ATOM 732 C CA . ASN A 1 94 ? 8.905 -9.537 -12.146 1.00 92.94 94 ASN A CA 1
ATOM 733 C C . ASN A 1 94 ? 8.320 -8.721 -10.981 1.00 92.94 94 ASN A C 1
ATOM 735 O O . ASN A 1 94 ? 7.474 -9.221 -10.237 1.00 92.94 94 ASN A O 1
ATOM 739 N N . VAL A 1 95 ? 8.721 -7.453 -10.827 1.00 94.75 95 VAL A N 1
ATOM 740 C CA . VAL A 1 95 ? 8.164 -6.571 -9.785 1.00 94.75 95 VAL A CA 1
ATOM 741 C C . VAL A 1 95 ? 6.683 -6.285 -10.033 1.00 94.75 95 VAL A C 1
ATOM 743 O O . VAL A 1 95 ? 5.893 -6.356 -9.091 1.00 94.75 95 VAL A O 1
ATOM 746 N N . ILE A 1 96 ? 6.284 -6.019 -11.282 1.00 95.50 96 ILE A N 1
ATOM 747 C CA . ILE A 1 96 ? 4.871 -5.836 -11.648 1.00 95.50 96 ILE A CA 1
ATOM 748 C C . ILE A 1 96 ? 4.079 -7.102 -11.309 1.00 95.50 96 ILE A C 1
ATOM 750 O O . ILE A 1 96 ? 3.020 -7.008 -10.686 1.00 95.50 96 ILE A O 1
ATOM 754 N N . HIS A 1 97 ? 4.589 -8.282 -11.662 1.00 96.25 97 HIS A N 1
ATOM 755 C CA . HIS A 1 97 ? 3.918 -9.555 -11.415 1.00 96.25 97 HIS A CA 1
ATOM 756 C C . HIS A 1 97 ? 3.692 -9.805 -9.919 1.00 96.25 97 HIS A C 1
ATOM 758 O O . HIS A 1 97 ? 2.560 -10.034 -9.489 1.00 96.25 97 HIS A O 1
ATOM 764 N N . VAL A 1 98 ? 4.744 -9.676 -9.104 1.00 97.19 98 VAL A N 1
ATOM 765 C CA . VAL A 1 98 ? 4.648 -9.848 -7.647 1.00 97.19 98 VAL A CA 1
ATOM 766 C C . VAL A 1 98 ? 3.690 -8.826 -7.038 1.00 97.19 98 VAL A C 1
ATOM 768 O O . VAL A 1 98 ? 2.825 -9.192 -6.243 1.00 97.19 98 VAL A O 1
ATOM 771 N N . TRP A 1 99 ? 3.780 -7.554 -7.431 1.00 97.88 99 TRP A N 1
ATOM 772 C CA . TRP A 1 99 ? 2.895 -6.525 -6.885 1.00 97.88 99 TRP A CA 1
ATOM 773 C C . TRP A 1 99 ? 1.431 -6.729 -7.305 1.00 97.88 99 TRP A C 1
ATOM 775 O O . TRP A 1 99 ? 0.519 -6.460 -6.524 1.00 97.88 99 TRP A O 1
ATOM 785 N N . THR A 1 100 ? 1.196 -7.295 -8.493 1.00 98.12 100 THR A N 1
ATOM 786 C CA . THR A 1 100 ? -0.142 -7.691 -8.965 1.00 98.12 100 THR A CA 1
ATOM 787 C C . THR A 1 100 ? -0.739 -8.795 -8.091 1.00 98.12 100 THR A C 1
ATOM 789 O O . THR A 1 100 ? -1.904 -8.729 -7.705 1.00 98.12 100 THR A O 1
ATOM 792 N N . ILE A 1 101 ? 0.058 -9.794 -7.707 1.00 98.44 101 ILE A N 1
ATOM 793 C CA . ILE A 1 101 ? -0.390 -10.828 -6.763 1.00 98.44 101 ILE A CA 1
ATOM 794 C C . ILE A 1 101 ? -0.754 -10.190 -5.416 1.00 98.44 101 ILE A C 1
ATOM 796 O O . ILE A 1 101 ? -1.806 -10.486 -4.850 1.00 98.44 101 ILE A O 1
ATOM 800 N N . VAL A 1 102 ? 0.078 -9.266 -4.928 1.00 98.25 102 VAL A N 1
ATOM 801 C CA . VAL A 1 102 ? -0.151 -8.566 -3.658 1.00 98.25 102 VAL A CA 1
ATOM 802 C C . VAL A 1 102 ? -1.462 -7.767 -3.673 1.00 98.25 102 VAL A C 1
ATOM 804 O O . VAL A 1 102 ? -2.226 -7.871 -2.715 1.00 98.25 102 VAL A O 1
ATOM 807 N N . ILE A 1 103 ? -1.774 -7.018 -4.741 1.00 98.12 103 ILE A N 1
ATOM 808 C CA . ILE A 1 103 ? -3.029 -6.241 -4.807 1.00 98.12 103 ILE A CA 1
ATOM 809 C C . ILE A 1 103 ? -4.271 -7.142 -4.892 1.00 98.12 103 ILE A C 1
ATOM 811 O O . ILE A 1 103 ? -5.308 -6.806 -4.317 1.00 98.12 103 ILE A O 1
ATOM 815 N N . ILE A 1 104 ? -4.170 -8.306 -5.547 1.00 98.38 104 ILE A N 1
ATOM 816 C CA . ILE A 1 104 ? -5.258 -9.296 -5.599 1.00 98.38 104 ILE A CA 1
ATOM 817 C C . ILE A 1 104 ? -5.513 -9.881 -4.207 1.00 98.38 104 ILE A C 1
ATOM 819 O O . ILE A 1 104 ? -6.661 -9.935 -3.765 1.00 98.38 104 ILE A O 1
ATOM 823 N N . ILE A 1 105 ? -4.458 -10.283 -3.492 1.00 98.50 105 ILE A N 1
ATOM 824 C CA . ILE A 1 105 ? -4.580 -10.793 -2.118 1.00 98.50 105 ILE A CA 1
ATOM 825 C C . ILE A 1 105 ? -5.189 -9.722 -1.208 1.00 98.50 105 ILE A C 1
ATOM 827 O O . ILE A 1 105 ? -6.116 -10.011 -0.452 1.00 98.50 105 ILE A O 1
ATOM 831 N N . ASP A 1 106 ? -4.722 -8.477 -1.311 1.00 98.06 106 ASP A N 1
ATOM 832 C CA . ASP A 1 106 ? -5.247 -7.366 -0.516 1.00 98.06 106 ASP A CA 1
ATOM 833 C C . ASP A 1 106 ? -6.728 -7.074 -0.826 1.00 98.06 106 ASP A C 1
ATOM 835 O O . ASP A 1 106 ? -7.512 -6.790 0.079 1.00 98.06 106 ASP A O 1
ATOM 839 N N . LEU A 1 107 ? -7.158 -7.230 -2.085 1.00 98.19 107 LEU A N 1
ATOM 840 C CA . LEU A 1 107 ? -8.573 -7.143 -2.459 1.00 98.19 107 LEU A CA 1
ATOM 841 C C . LEU A 1 107 ? -9.405 -8.260 -1.812 1.00 98.19 107 LEU A C 1
ATOM 843 O O . LEU A 1 107 ? -10.481 -7.986 -1.279 1.00 98.19 107 LEU A O 1
ATOM 847 N N . ILE A 1 108 ? -8.916 -9.503 -1.818 1.00 98.25 108 ILE A N 1
ATOM 848 C CA . ILE A 1 108 ? -9.601 -10.633 -1.170 1.00 98.25 108 ILE A CA 1
ATOM 849 C C . ILE A 1 108 ? -9.757 -10.363 0.332 1.00 98.25 108 ILE A C 1
ATOM 851 O O . ILE A 1 108 ? -10.849 -10.535 0.877 1.00 98.25 108 ILE A O 1
ATOM 855 N N . ILE A 1 109 ? -8.701 -9.874 0.992 1.00 96.69 109 ILE A N 1
ATOM 856 C CA . ILE A 1 109 ? -8.746 -9.479 2.407 1.00 96.69 109 ILE A CA 1
ATOM 857 C C . ILE A 1 109 ? -9.763 -8.352 2.616 1.00 96.69 109 ILE A C 1
ATOM 859 O O . ILE A 1 109 ? -10.613 -8.454 3.503 1.00 96.69 109 ILE A O 1
ATOM 863 N N . CYS A 1 110 ? -9.736 -7.315 1.775 1.00 96.69 110 CYS A N 1
ATOM 864 C CA . CYS A 1 110 ? -10.684 -6.207 1.840 1.00 96.69 110 CYS A CA 1
ATOM 865 C C . CYS A 1 110 ? -12.135 -6.705 1.769 1.00 96.69 110 CYS A C 1
ATOM 867 O O . CYS A 1 110 ? -12.950 -6.330 2.611 1.00 96.69 110 CYS A O 1
ATOM 869 N N . ILE A 1 111 ? -12.455 -7.580 0.809 1.00 96.62 111 ILE A N 1
ATOM 870 C CA . ILE A 1 111 ? -13.791 -8.174 0.655 1.00 96.62 111 ILE A CA 1
ATOM 871 C C . ILE A 1 111 ? -14.146 -9.034 1.873 1.00 96.62 111 ILE A C 1
ATOM 873 O O . ILE A 1 111 ? -15.268 -8.942 2.375 1.00 96.62 111 ILE A O 1
ATOM 877 N N . SER A 1 112 ? -13.197 -9.814 2.401 1.00 96.12 112 SER A N 1
ATOM 878 C CA . SER A 1 112 ? -13.428 -10.665 3.574 1.00 96.12 112 SER A CA 1
ATOM 879 C C . SER A 1 112 ? -13.921 -9.874 4.790 1.00 96.12 112 SER A C 1
ATOM 881 O O . SER A 1 112 ? -14.809 -10.348 5.495 1.00 96.12 112 SER A O 1
ATOM 883 N N . TYR A 1 113 ? -13.446 -8.638 4.988 1.00 93.69 113 TYR A N 1
ATOM 884 C CA . TYR A 1 113 ? -13.905 -7.782 6.085 1.00 93.69 113 TYR A CA 1
ATOM 885 C C . TYR A 1 113 ? -15.331 -7.261 5.897 1.00 93.69 113 TYR A C 1
ATOM 887 O O . TYR A 1 113 ? -16.005 -6.989 6.885 1.00 93.69 113 TYR A O 1
ATOM 895 N N . PHE A 1 114 ? -15.837 -7.166 4.667 1.00 93.69 114 PHE A N 1
ATOM 896 C CA . PHE A 1 114 ? -17.254 -6.867 4.444 1.00 93.69 114 PHE A CA 1
ATOM 897 C C . PHE A 1 114 ? -18.150 -8.077 4.708 1.00 93.69 114 PHE A C 1
ATOM 899 O O . PHE A 1 114 ? -19.252 -7.900 5.224 1.00 93.69 114 PHE A O 1
ATOM 906 N N . VAL A 1 115 ? -17.684 -9.289 4.385 1.00 94.62 115 VAL A N 1
ATOM 907 C CA . VAL A 1 115 ? -18.438 -10.531 4.627 1.00 94.62 115 VAL A CA 1
ATOM 908 C C . VAL A 1 115 ? -18.443 -10.893 6.115 1.00 94.62 115 VAL A C 1
ATOM 910 O O . VAL A 1 115 ? -19.487 -11.238 6.667 1.00 94.62 115 VAL A O 1
ATOM 913 N N . TRP A 1 116 ? -17.302 -10.740 6.791 1.00 91.31 116 TRP A N 1
ATOM 914 C CA . TRP A 1 116 ? -17.145 -10.971 8.227 1.00 91.31 116 TRP A CA 1
ATOM 915 C C . TRP A 1 116 ? -16.542 -9.742 8.919 1.00 91.31 116 TRP A C 1
ATOM 917 O O . TRP A 1 116 ? -15.343 -9.719 9.215 1.00 91.31 116 TRP A O 1
ATOM 927 N N . PRO A 1 117 ? -17.363 -8.715 9.221 1.00 89.12 117 PRO A N 1
ATOM 928 C CA . PRO A 1 117 ? -16.884 -7.518 9.893 1.00 89.12 117 PRO A CA 1
ATOM 929 C C . PRO A 1 117 ? -16.232 -7.851 11.241 1.00 89.12 117 PRO A C 1
ATOM 931 O O . PRO A 1 117 ? -16.843 -8.549 12.061 1.00 89.12 117 PRO A O 1
ATOM 934 N N . PRO A 1 118 ? -15.017 -7.341 11.515 1.00 83.06 118 PRO A N 1
ATOM 935 C CA . PRO A 1 118 ? -14.326 -7.633 12.762 1.00 83.06 118 PRO A CA 1
ATOM 936 C C . PRO A 1 118 ? -15.124 -7.095 13.952 1.00 83.06 118 PRO A C 1
ATOM 938 O O . PRO A 1 118 ? -15.512 -5.922 13.995 1.00 83.06 118 PRO A O 1
ATOM 941 N N . LYS A 1 119 ? -15.392 -7.976 14.920 1.00 81.25 119 LYS A N 1
ATOM 942 C CA . LYS A 1 119 ? -16.141 -7.647 16.137 1.00 81.25 119 LYS A CA 1
ATOM 943 C C . LYS A 1 119 ? -15.266 -6.856 17.112 1.00 81.25 119 LYS A C 1
ATOM 945 O O . LYS A 1 119 ? -14.049 -7.010 17.144 1.00 81.25 119 LYS A O 1
ATOM 950 N N . ASN A 1 120 ? -15.913 -6.021 17.920 1.00 65.88 120 ASN A N 1
ATOM 951 C CA . ASN A 1 120 ? -15.282 -5.288 19.013 1.00 65.88 120 ASN A CA 1
ATOM 952 C C . ASN A 1 120 ? -14.721 -6.273 20.054 1.00 65.88 120 ASN A C 1
ATOM 954 O O . ASN A 1 120 ? -15.496 -6.966 20.706 1.00 65.88 120 ASN A O 1
ATOM 958 N N . THR A 1 121 ? -13.401 -6.318 20.247 1.00 57.31 121 THR A N 1
ATOM 959 C CA . THR A 1 121 ? -12.794 -7.083 21.356 1.00 57.31 121 THR A CA 1
ATOM 960 C C . THR A 1 121 ? -12.944 -6.359 22.704 1.00 57.31 121 THR A C 1
ATOM 962 O O . THR A 1 121 ? -12.775 -6.977 23.746 1.00 57.31 121 THR A O 1
ATOM 965 N N . GLU A 1 122 ? -13.323 -5.073 22.720 1.00 55.62 122 GLU A N 1
ATOM 966 C CA . GLU A 1 122 ? -13.475 -4.283 23.957 1.00 55.62 122 GLU A CA 1
ATOM 967 C C . GLU A 1 122 ? -14.851 -4.444 24.660 1.00 55.62 122 GLU A C 1
ATOM 969 O O . GLU A 1 122 ? -15.098 -3.769 25.648 1.00 55.62 122 GLU A O 1
ATOM 974 N N . SER A 1 123 ? -15.750 -5.349 24.229 1.00 43.66 123 SER A N 1
ATOM 975 C CA . SER A 1 123 ? -17.051 -5.585 24.906 1.00 43.66 123 SER A CA 1
ATOM 976 C C . SER A 1 123 ? -17.045 -6.728 25.938 1.00 43.66 123 SER A C 1
ATOM 978 O O . SER A 1 123 ? -18.096 -7.298 26.236 1.00 43.66 123 SER A O 1
ATOM 980 N N . LYS A 1 124 ? -15.869 -7.128 26.430 1.00 38.78 124 LYS A N 1
ATOM 981 C CA . LYS A 1 124 ? -15.712 -8.126 27.499 1.00 38.78 124 LYS A CA 1
ATOM 982 C C . LYS A 1 124 ? -14.702 -7.645 28.542 1.00 38.78 124 LYS A C 1
ATOM 984 O O . LYS A 1 124 ? -13.672 -8.287 28.706 1.00 38.78 124 LYS A O 1
ATOM 989 N N . LEU A 1 125 ? -14.984 -6.531 29.210 1.00 35.94 125 LEU A N 1
ATOM 990 C CA . LEU A 1 125 ? -14.459 -6.208 30.541 1.00 35.94 125 LEU A CA 1
ATOM 991 C C . LEU A 1 125 ? -15.521 -5.420 31.304 1.00 35.94 125 LEU A C 1
ATOM 993 O O . LEU A 1 125 ? -16.126 -4.523 30.674 1.00 35.94 125 LEU A O 1
#

Secondary structure (DSSP, 8-state):
-------HHHHHHHHHHHHHHHHHHHHHHHHHHHHHHHTS--SSPPP---HHHHHHHHHHHHHHHHHHHHHHHHHHHHHHHHH--GGGTHHHHHHHHHHHHHHHHHHHHHHHHHHSPPP-GGG--

pLDDT: mean 88.9, std 13.65, range [35.94, 98.5]

Radius of gyration: 19.34 Å; chains: 1; bounding box: 45×26×56 Å

Sequence (125 aa):
MNGATAATPHAIAAVYISVSLVFGKSMINWADDRFGYYVMKQGPKPYKPVGLAYSKNYAKSWLKHLLSYIIGTGILHLIIFLINDKSRTEAMDNVIHVWTIVIIIDLIICISYFVWPPKNTESKL